Protein AF-A0A7X7FRV2-F1 (afdb_monomer_lite)

Radius of gyration: 14.76 Å; chains: 1; bounding box: 31×32×37 Å

Structure (mmCIF, N/CA/C/O backbone):
data_AF-A0A7X7FRV2-F1
#
_entry.id   AF-A0A7X7FRV2-F1
#
loop_
_atom_site.group_PDB
_atom_site.id
_atom_site.type_symbol
_atom_site.label_atom_id
_atom_site.label_alt_id
_atom_site.label_comp_id
_atom_site.label_asym_id
_atom_site.label_entity_id
_atom_site.label_seq_id
_atom_site.pdbx_PDB_ins_code
_atom_site.Cartn_x
_atom_site.Cartn_y
_atom_site.Cartn_z
_atom_site.occupancy
_atom_site.B_iso_or_equiv
_atom_site.auth_seq_id
_atom_site.auth_comp_id
_atom_site.auth_asym_id
_atom_site.auth_atom_id
_atom_site.pdbx_PDB_model_num
ATOM 1 N N . PHE A 1 1 ? 1.405 4.429 10.235 1.00 81.88 1 PHE A N 1
ATOM 2 C CA . PHE A 1 1 ? 2.095 4.349 8.928 1.00 81.88 1 PHE A CA 1
ATOM 3 C C . PHE A 1 1 ? 2.532 2.910 8.705 1.00 81.88 1 PHE A C 1
ATOM 5 O O . PHE A 1 1 ? 2.821 2.239 9.684 1.00 81.88 1 PHE A O 1
ATOM 12 N N . TYR A 1 2 ? 2.538 2.409 7.476 1.00 83.00 2 TYR A N 1
ATOM 13 C CA . TYR A 1 2 ? 2.841 1.007 7.180 1.00 83.00 2 TYR A CA 1
ATOM 14 C C . TYR A 1 2 ? 3.825 0.936 6.015 1.00 83.00 2 TYR A C 1
ATOM 16 O O . TYR A 1 2 ? 3.632 1.638 5.023 1.00 83.00 2 TYR A O 1
ATOM 24 N N . ILE A 1 3 ? 4.877 0.125 6.148 1.00 78.88 3 ILE A N 1
ATOM 25 C CA . ILE A 1 3 ? 5.808 -0.163 5.053 1.00 78.88 3 ILE A CA 1
ATOM 26 C C . ILE A 1 3 ? 5.412 -1.518 4.478 1.00 78.88 3 ILE A C 1
ATOM 28 O O . ILE A 1 3 ? 5.561 -2.542 5.138 1.00 78.88 3 ILE A O 1
ATOM 32 N N . MET A 1 4 ? 4.885 -1.499 3.257 1.00 81.75 4 MET A N 1
ATOM 33 C CA . MET A 1 4 ? 4.447 -2.699 2.549 1.00 81.75 4 MET A CA 1
ATOM 34 C C . MET A 1 4 ? 5.646 -3.427 1.950 1.00 81.75 4 MET A C 1
ATOM 36 O O . MET A 1 4 ? 6.383 -2.840 1.161 1.00 81.75 4 MET A O 1
ATOM 40 N N . THR A 1 5 ? 5.815 -4.696 2.312 1.00 78.31 5 THR A N 1
ATOM 41 C CA . THR A 1 5 ? 6.960 -5.526 1.908 1.00 78.31 5 THR A CA 1
ATOM 42 C C . THR A 1 5 ? 6.565 -6.640 0.940 1.00 78.31 5 THR A C 1
ATOM 44 O O . THR A 1 5 ? 7.162 -6.745 -0.123 1.00 78.31 5 THR A O 1
ATOM 47 N N . SER A 1 6 ? 5.530 -7.425 1.251 1.00 88.94 6 SER A N 1
ATOM 48 C CA . SER A 1 6 ? 5.001 -8.480 0.374 1.00 88.94 6 SER A CA 1
ATOM 49 C C . SER A 1 6 ? 3.475 -8.561 0.447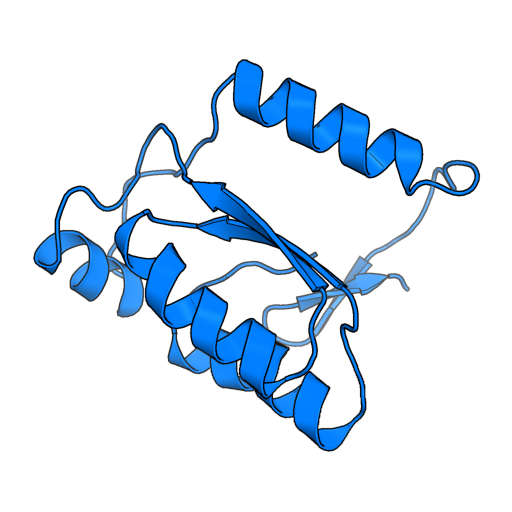 1.00 88.94 6 SER A C 1
ATOM 51 O O . SER A 1 6 ? 2.856 -8.069 1.393 1.00 88.94 6 SER A O 1
ATOM 53 N N . ALA A 1 7 ? 2.842 -9.226 -0.517 1.00 90.19 7 ALA A N 1
ATOM 54 C CA . ALA A 1 7 ? 1.412 -9.522 -0.507 1.00 90.19 7 ALA A CA 1
ATOM 55 C C . ALA A 1 7 ? 1.008 -10.355 0.718 1.00 90.19 7 ALA A C 1
ATOM 57 O O . ALA A 1 7 ? -0.076 -10.160 1.271 1.00 90.19 7 ALA A O 1
ATOM 58 N N . LYS A 1 8 ? 1.892 -11.251 1.178 1.00 91.81 8 LYS A N 1
ATOM 59 C CA . LYS A 1 8 ? 1.685 -12.019 2.411 1.00 91.81 8 LYS A CA 1
ATOM 60 C C . LYS A 1 8 ? 1.677 -11.105 3.634 1.00 91.81 8 LYS A C 1
ATOM 62 O O . LYS A 1 8 ? 0.797 -11.249 4.478 1.00 91.81 8 LYS A O 1
ATOM 67 N N . ASP A 1 9 ? 2.615 -10.166 3.712 1.00 91.00 9 ASP A N 1
ATOM 68 C CA . ASP A 1 9 ? 2.674 -9.214 4.823 1.00 91.00 9 ASP A CA 1
ATOM 69 C C . ASP A 1 9 ? 1.449 -8.302 4.810 1.00 91.00 9 ASP A C 1
ATOM 71 O O . ASP A 1 9 ? 0.801 -8.151 5.834 1.00 91.00 9 ASP A O 1
ATOM 75 N N . ILE A 1 10 ? 1.030 -7.803 3.644 1.00 92.25 10 ILE A N 1
ATOM 76 C CA . ILE A 1 10 ? -0.200 -7.008 3.506 1.00 92.25 10 ILE A CA 1
ATOM 77 C C . ILE A 1 10 ? -1.420 -7.782 4.026 1.00 92.25 10 ILE A C 1
ATOM 79 O O . ILE A 1 10 ? -2.242 -7.230 4.761 1.00 92.25 10 ILE A O 1
ATOM 83 N N . LEU A 1 11 ? -1.547 -9.065 3.673 1.00 93.12 11 LEU A N 1
ATOM 84 C CA . LEU A 1 11 ? -2.634 -9.906 4.171 1.00 93.12 11 LEU A CA 1
ATOM 85 C C . LEU A 1 11 ? -2.612 -10.004 5.701 1.00 93.12 11 LEU A C 1
ATOM 87 O O . LEU A 1 11 ? -3.660 -9.870 6.326 1.00 93.12 11 LEU A O 1
ATOM 91 N N . LEU A 1 12 ? -1.446 -10.246 6.298 1.00 92.00 12 LEU A N 1
ATOM 92 C CA . LEU A 1 12 ? -1.312 -10.483 7.738 1.00 92.00 12 LEU A CA 1
ATOM 93 C C . LEU A 1 12 ? -1.328 -9.200 8.577 1.00 92.00 12 LEU A C 1
ATOM 95 O O . LEU A 1 12 ? -1.792 -9.234 9.713 1.00 92.00 12 LEU A O 1
ATOM 99 N N . ASP A 1 13 ? -0.862 -8.087 8.019 1.00 91.56 13 ASP A N 1
ATOM 100 C CA . ASP A 1 13 ? -0.698 -6.810 8.712 1.00 91.56 13 ASP A CA 1
ATOM 101 C C . ASP A 1 13 ? -1.909 -5.886 8.518 1.00 91.56 13 ASP A C 1
ATOM 103 O O . ASP A 1 13 ? -2.224 -5.087 9.399 1.00 91.56 13 ASP A O 1
ATOM 107 N N . VAL A 1 14 ? -2.604 -5.974 7.378 1.00 92.44 14 VAL A N 1
ATOM 108 C CA . VAL A 1 14 ? -3.710 -5.064 7.031 1.00 92.44 14 VAL A CA 1
ATOM 109 C C . VAL A 1 14 ? -5.041 -5.800 6.993 1.00 92.44 14 VAL A C 1
ATOM 111 O O . VAL A 1 14 ? -5.927 -5.511 7.798 1.00 92.44 14 VAL A O 1
ATOM 114 N N . PHE A 1 15 ? -5.197 -6.767 6.086 1.00 94.75 15 PHE A N 1
ATOM 115 C CA . PHE A 1 15 ? -6.514 -7.350 5.816 1.00 94.75 15 PHE A CA 1
ATOM 116 C C . PHE A 1 15 ? -6.992 -8.287 6.928 1.00 94.75 15 PHE A C 1
ATOM 118 O O . PHE A 1 15 ? -8.132 -8.175 7.370 1.00 94.75 15 PHE A O 1
ATOM 125 N N . ALA A 1 16 ? -6.141 -9.188 7.426 1.00 94.44 16 ALA A N 1
ATOM 126 C CA . ALA A 1 16 ? -6.525 -10.116 8.486 1.00 94.44 16 ALA A CA 1
ATOM 127 C C . ALA A 1 16 ? -6.862 -9.398 9.809 1.00 94.44 16 ALA A C 1
ATOM 129 O O . ALA A 1 16 ? -7.894 -9.738 10.391 1.00 94.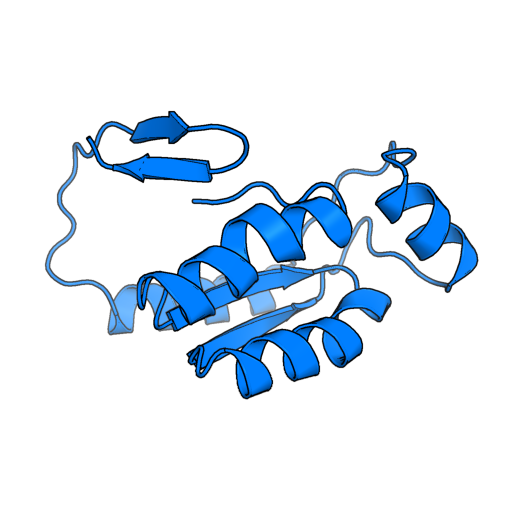44 16 ALA A O 1
ATOM 130 N N . PRO A 1 17 ? -6.094 -8.394 10.279 1.00 92.31 17 PRO A N 1
ATOM 131 C CA . PRO A 1 17 ? -6.480 -7.604 11.448 1.00 92.31 17 PRO A CA 1
ATOM 132 C C . PRO A 1 17 ? -7.759 -6.801 11.217 1.00 92.31 17 PRO A C 1
ATOM 134 O O . PRO A 1 17 ? -8.561 -6.652 12.135 1.00 92.31 17 PRO A O 1
ATOM 137 N N . SER A 1 18 ? -7.992 -6.318 9.995 1.00 94.44 18 SER A N 1
ATOM 138 C CA . SER A 1 18 ? -9.239 -5.629 9.668 1.00 94.44 18 SER A CA 1
ATOM 139 C C . SER A 1 18 ? -10.454 -6.546 9.770 1.00 94.44 18 SER A C 1
ATOM 141 O O . SER A 1 18 ? -11.403 -6.234 10.483 1.00 94.44 18 SER A O 1
ATOM 143 N N . LEU A 1 19 ? -10.370 -7.741 9.185 1.00 95.06 19 LEU A N 1
ATOM 144 C CA . LEU A 1 19 ? -11.431 -8.746 9.236 1.00 95.06 19 LEU A CA 1
ATOM 145 C C . LEU A 1 19 ? -11.688 -9.290 10.648 1.00 95.06 19 LEU A C 1
ATOM 147 O O . LEU A 1 19 ? -12.831 -9.560 11.003 1.00 95.06 19 LEU A O 1
ATOM 151 N N . LYS A 1 20 ? -10.632 -9.501 11.441 1.00 94.81 20 LYS A N 1
ATOM 152 C CA . LYS A 1 20 ? -10.740 -10.134 12.767 1.00 94.81 20 LYS A CA 1
ATOM 153 C C . LYS A 1 20 ? -11.066 -9.150 13.883 1.00 94.81 20 LYS A C 1
ATOM 155 O O . LYS A 1 20 ? -11.804 -9.495 14.798 1.00 94.81 20 LYS A O 1
ATOM 160 N N . GLU A 1 21 ? -10.470 -7.963 13.838 1.00 93.75 21 GLU A N 1
ATOM 161 C CA . GLU A 1 21 ? -10.474 -6.999 14.945 1.00 93.75 21 GLU A CA 1
ATOM 162 C C . GLU A 1 21 ? -11.198 -5.693 14.575 1.00 93.75 21 GLU A C 1
ATOM 164 O O . GLU A 1 21 ? -11.283 -4.790 15.404 1.00 93.75 21 GLU A O 1
ATOM 169 N N . GLY A 1 22 ? -11.683 -5.546 13.335 1.00 90.69 22 GLY A N 1
ATOM 170 C CA . GLY A 1 22 ? -12.264 -4.291 12.842 1.00 90.69 22 GLY A CA 1
ATOM 171 C C . GLY A 1 22 ? -11.240 -3.157 12.716 1.00 90.69 22 GLY A C 1
ATOM 172 O O . GLY A 1 22 ? -11.600 -1.979 12.694 1.00 90.69 22 GLY A O 1
ATOM 173 N N . ARG A 1 23 ? -9.941 -3.481 12.686 1.00 87.44 23 ARG A N 1
ATOM 174 C CA . ARG A 1 23 ? -8.866 -2.484 12.581 1.00 87.44 23 ARG A CA 1
ATOM 175 C C . ARG A 1 23 ? -8.751 -1.936 11.158 1.00 87.44 23 ARG A C 1
ATOM 177 O O . ARG A 1 23 ? -9.098 -2.592 10.189 1.00 87.44 23 ARG A O 1
ATOM 184 N N . PHE A 1 24 ? -8.220 -0.720 11.029 1.00 88.81 24 PHE A N 1
ATOM 185 C CA . PHE A 1 24 ? -7.967 -0.065 9.735 1.00 88.81 24 PHE A CA 1
ATOM 186 C C . PHE A 1 24 ? -9.206 0.095 8.836 1.00 88.81 24 PHE A C 1
ATOM 188 O O . PHE A 1 24 ? -9.209 -0.347 7.703 1.00 88.81 24 PHE A O 1
ATOM 195 N N . VAL A 1 25 ? -10.235 0.810 9.290 1.00 91.12 25 VAL A N 1
ATOM 196 C CA . VAL A 1 25 ? -11.467 1.064 8.500 1.00 91.12 25 VAL A CA 1
ATOM 197 C C . VAL A 1 25 ? -11.275 1.963 7.266 1.00 91.12 25 VAL A C 1
ATOM 199 O O . VAL A 1 25 ? -12.162 2.102 6.421 1.00 91.12 25 VAL A O 1
ATOM 202 N N . SER A 1 26 ? -10.132 2.640 7.174 1.00 92.56 26 SER A N 1
ATOM 203 C CA . SER A 1 26 ? -9.781 3.480 6.034 1.00 92.56 26 SER A CA 1
ATOM 204 C C . SER A 1 26 ? -8.273 3.624 5.897 1.00 92.56 26 SER A C 1
ATOM 206 O O . SER A 1 26 ? -7.565 3.648 6.907 1.00 92.56 26 SER A O 1
ATOM 208 N N . GLY A 1 27 ? -7.783 3.802 4.673 1.00 91.81 27 GLY A N 1
ATOM 209 C CA . GLY A 1 27 ? -6.359 4.003 4.428 1.00 91.81 27 GLY A CA 1
ATOM 210 C C . GLY A 1 27 ? -6.042 4.660 3.091 1.00 91.81 27 GLY A C 1
ATOM 211 O O . GLY A 1 27 ? -6.809 4.588 2.134 1.00 91.81 27 GLY A O 1
ATOM 212 N N . LEU A 1 28 ? -4.876 5.296 3.040 1.00 94.25 28 LEU A N 1
ATOM 213 C CA . LEU A 1 28 ? -4.263 5.808 1.820 1.00 94.25 28 LEU A CA 1
ATOM 214 C C . LEU A 1 28 ? -3.060 4.928 1.490 1.00 94.25 28 LEU A C 1
ATOM 216 O O . LEU A 1 28 ? -2.201 4.718 2.347 1.00 94.25 28 LEU A O 1
ATOM 220 N N . PHE A 1 29 ? -2.996 4.426 0.261 1.00 94.44 29 PHE A N 1
ATOM 221 C CA . PHE A 1 29 ? -2.014 3.428 -0.143 1.00 94.44 29 PHE A CA 1
ATOM 222 C C . PHE A 1 29 ? -1.290 3.856 -1.415 1.00 94.44 29 PHE A C 1
ATOM 224 O O . PHE A 1 29 ? -1.909 4.220 -2.414 1.00 94.44 29 PHE A O 1
ATOM 231 N N . LEU A 1 30 ? 0.036 3.773 -1.364 1.00 93.75 30 LEU A N 1
ATOM 232 C CA . LEU A 1 30 ? 0.939 3.994 -2.487 1.00 93.75 30 LEU A CA 1
ATOM 233 C C . LEU A 1 30 ? 1.493 2.643 -2.937 1.00 93.75 30 LEU A C 1
ATOM 235 O O . LEU A 1 30 ? 2.108 1.942 -2.136 1.00 93.75 30 LEU A O 1
ATOM 239 N N . LEU A 1 31 ? 1.231 2.248 -4.181 1.00 92.88 31 LEU A N 1
ATOM 240 C CA . LEU A 1 31 ? 1.431 0.871 -4.640 1.00 92.88 31 LEU A CA 1
ATOM 241 C C . LEU A 1 31 ? 2.056 0.804 -6.033 1.00 92.88 31 LEU A C 1
ATOM 243 O O . LEU A 1 31 ? 1.874 1.697 -6.859 1.00 92.88 31 LEU A O 1
ATOM 247 N N . CYS A 1 32 ? 2.721 -0.318 -6.329 1.00 92.44 32 CYS A N 1
ATOM 248 C CA . CYS A 1 32 ? 3.032 -0.663 -7.714 1.00 92.44 32 CYS A CA 1
ATOM 249 C C . CYS A 1 32 ? 1.735 -0.848 -8.524 1.00 92.44 32 CYS A C 1
ATOM 251 O O . CYS A 1 32 ? 0.755 -1.397 -8.008 1.00 92.44 32 CYS A O 1
ATOM 253 N N . ARG A 1 33 ? 1.732 -0.494 -9.816 1.00 91.50 33 ARG A N 1
ATOM 254 C CA . ARG A 1 33 ? 0.530 -0.578 -10.674 1.00 91.50 33 ARG A CA 1
ATOM 255 C C . ARG A 1 33 ? -0.094 -1.977 -10.717 1.00 91.50 33 ARG A C 1
ATOM 257 O O . ARG A 1 33 ? -1.315 -2.104 -10.730 1.00 91.50 33 ARG A O 1
ATOM 264 N N . TYR A 1 34 ? 0.735 -3.023 -10.692 1.00 91.94 34 TYR A N 1
ATOM 265 C CA . TYR A 1 34 ? 0.285 -4.421 -10.714 1.00 91.94 34 TYR A CA 1
ATOM 266 C C . TYR A 1 34 ? -0.348 -4.869 -9.391 1.00 91.94 34 TYR A C 1
ATOM 268 O O . TYR A 1 34 ? -1.156 -5.795 -9.392 1.00 91.94 34 TYR A O 1
ATOM 276 N N . SER A 1 35 ? -0.062 -4.180 -8.282 1.00 92.25 35 SER A N 1
ATOM 277 C CA . SER A 1 35 ? -0.701 -4.448 -6.992 1.00 92.25 35 SER A CA 1
ATOM 278 C C . SER A 1 35 ? -2.095 -3.834 -6.890 1.00 92.25 35 SER A C 1
ATOM 280 O O . SER A 1 35 ? -2.894 -4.330 -6.108 1.00 92.25 35 SER A O 1
ATOM 282 N N . LEU A 1 36 ? -2.422 -2.792 -7.669 1.00 92.62 36 LEU A N 1
ATOM 283 C CA . LEU A 1 36 ? -3.668 -2.031 -7.498 1.00 92.62 36 LEU A CA 1
ATOM 284 C C . LEU A 1 36 ? -4.917 -2.917 -7.545 1.00 92.62 36 LEU A C 1
ATOM 286 O O . LEU A 1 36 ? -5.723 -2.890 -6.620 1.00 92.62 36 LEU A O 1
ATOM 290 N N . ARG A 1 37 ? -5.079 -3.729 -8.596 1.00 92.75 37 ARG A N 1
ATOM 291 C CA . ARG A 1 37 ? -6.279 -4.568 -8.761 1.00 92.75 37 ARG A CA 1
ATOM 292 C C . ARG A 1 37 ? -6.411 -5.643 -7.672 1.00 92.75 37 ARG A C 1
ATOM 294 O O . ARG A 1 37 ? -7.473 -5.688 -7.056 1.00 92.75 37 ARG A O 1
ATOM 301 N N . PRO A 1 38 ? -5.384 -6.468 -7.385 1.00 92.12 38 PRO A N 1
ATOM 302 C CA . PRO A 1 38 ? -5.449 -7.405 -6.263 1.00 92.12 38 PRO A CA 1
ATOM 303 C C . PRO A 1 38 ? -5.725 -6.716 -4.923 1.00 92.12 38 PRO A C 1
ATOM 305 O O . PRO A 1 38 ? -6.501 -7.219 -4.115 1.00 92.12 38 PRO A O 1
ATOM 308 N N . PHE A 1 39 ? -5.137 -5.539 -4.700 1.00 95.44 39 PHE A N 1
ATOM 309 C CA . PHE A 1 39 ? -5.307 -4.795 -3.458 1.00 95.44 39 PHE A CA 1
ATOM 310 C C . PHE A 1 39 ? -6.744 -4.291 -3.274 1.00 95.44 39 PHE A C 1
ATOM 312 O O . PHE A 1 39 ? -7.272 -4.373 -2.170 1.00 95.44 39 PHE A O 1
ATOM 319 N N . ILE A 1 40 ? -7.412 -3.847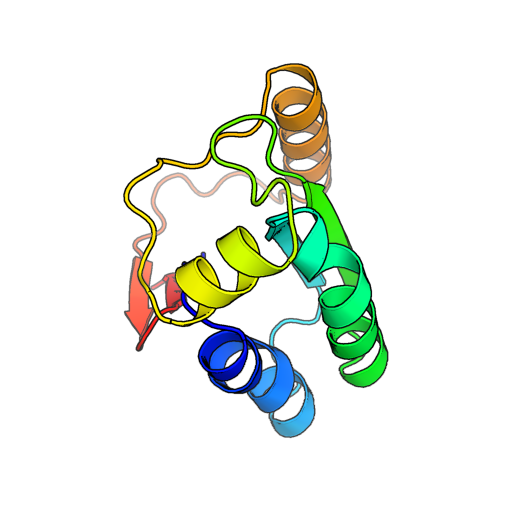 -4.350 1.00 95.88 40 ILE A N 1
ATOM 320 C CA . ILE A 1 40 ? -8.838 -3.468 -4.324 1.00 95.88 40 ILE A CA 1
ATOM 321 C C . ILE A 1 40 ? -9.710 -4.628 -3.835 1.00 95.88 40 ILE A C 1
ATOM 323 O O . ILE A 1 40 ? -10.617 -4.406 -3.039 1.00 95.88 40 ILE A O 1
ATOM 327 N N . VAL A 1 41 ? -9.434 -5.859 -4.275 1.00 95.81 41 VAL A N 1
ATOM 328 C CA . VAL A 1 41 ? -10.193 -7.038 -3.823 1.00 95.81 41 VAL A CA 1
ATOM 329 C C . VAL A 1 41 ? -10.049 -7.223 -2.315 1.00 95.81 41 VAL A C 1
ATOM 331 O O . VAL A 1 41 ? -11.049 -7.434 -1.634 1.00 95.81 41 VAL A O 1
ATOM 334 N N . GLY A 1 42 ? -8.827 -7.089 -1.793 1.00 95.19 42 GLY A N 1
ATOM 335 C CA . GLY A 1 42 ? -8.575 -7.138 -0.355 1.00 95.19 42 GLY A CA 1
ATOM 336 C C . GLY A 1 42 ? -9.349 -6.060 0.399 1.00 95.19 42 GLY A C 1
ATOM 337 O O . GLY A 1 42 ? -10.073 -6.390 1.330 1.00 95.19 42 GLY A O 1
ATOM 338 N N . LEU A 1 43 ? -9.281 -4.805 -0.064 1.00 96.62 43 LEU A N 1
ATOM 339 C CA . LEU A 1 43 ? -9.997 -3.679 0.545 1.00 96.62 43 LEU A CA 1
ATOM 340 C C . LEU A 1 43 ? -11.507 -3.910 0.623 1.00 96.62 43 LEU A C 1
ATOM 342 O O . LEU A 1 43 ? -12.095 -3.691 1.678 1.00 96.62 43 LEU A O 1
ATOM 346 N N . LEU A 1 44 ? -12.120 -4.359 -0.475 1.00 96.00 44 LEU A N 1
ATOM 347 C CA . LEU A 1 44 ? -13.555 -4.639 -0.532 1.00 96.00 44 LEU A CA 1
ATOM 348 C C . LEU A 1 44 ? -13.939 -5.794 0.395 1.00 96.00 44 LEU A C 1
ATOM 350 O O . LEU A 1 44 ? -14.935 -5.702 1.103 1.00 96.00 44 LEU A O 1
ATOM 354 N N . ALA A 1 45 ? -13.144 -6.867 0.409 1.00 95.94 45 ALA A N 1
ATOM 355 C CA . ALA A 1 45 ? -13.406 -8.023 1.258 1.00 95.94 45 ALA A CA 1
ATOM 356 C C . ALA A 1 45 ? -13.311 -7.683 2.752 1.00 95.94 45 ALA A C 1
ATOM 358 O O . ALA A 1 45 ? -14.044 -8.260 3.549 1.00 95.94 45 ALA A O 1
ATOM 359 N N . SER A 1 46 ? -12.427 -6.755 3.126 1.00 95.94 46 SER A N 1
ATOM 360 C CA . SER A 1 46 ? -12.231 -6.310 4.508 1.00 95.94 46 SER A CA 1
ATOM 361 C C . SER A 1 46 ? -12.995 -5.035 4.884 1.00 95.94 46 SER A C 1
ATOM 363 O O . SER A 1 46 ? -12.734 -4.486 5.946 1.00 95.94 46 SER A O 1
ATOM 365 N N . ASP A 1 47 ? -13.896 -4.540 4.029 1.00 95.50 47 ASP A N 1
ATOM 366 C CA . ASP A 1 47 ? -14.658 -3.295 4.241 1.00 95.50 47 ASP A CA 1
ATOM 367 C C . ASP A 1 47 ? -13.781 -2.066 4.583 1.00 95.50 47 ASP A C 1
ATOM 369 O O . ASP A 1 47 ? -14.113 -1.210 5.406 1.00 95.50 47 ASP A O 1
ATOM 373 N N . ILE A 1 48 ? -12.611 -1.963 3.944 1.00 96.25 48 ILE A N 1
ATOM 374 C CA . ILE A 1 48 ? -11.686 -0.841 4.133 1.00 96.25 48 ILE A CA 1
ATOM 375 C C . ILE A 1 48 ? -11.918 0.196 3.041 1.00 96.25 48 ILE A C 1
ATOM 377 O O . ILE A 1 48 ? -11.718 -0.059 1.851 1.00 96.25 48 ILE A O 1
ATOM 381 N N . ARG A 1 49 ? -12.220 1.433 3.445 1.00 95.00 49 ARG A N 1
ATOM 382 C CA . ARG A 1 49 ? -12.265 2.572 2.517 1.00 95.00 49 ARG A CA 1
ATOM 383 C C . ARG A 1 49 ? -10.850 2.990 2.118 1.00 95.00 49 ARG A C 1
ATOM 385 O O . ARG A 1 49 ? -10.109 3.544 2.928 1.00 95.00 49 ARG A O 1
ATOM 392 N N . GLY A 1 50 ? -10.469 2.715 0.875 1.00 93.62 50 GLY A N 1
ATOM 393 C CA . GLY A 1 50 ? -9.112 2.949 0.383 1.00 93.62 50 GLY A CA 1
ATOM 394 C C . GLY A 1 50 ? -9.006 4.062 -0.656 1.00 93.62 50 GLY A C 1
ATOM 395 O O . GLY A 1 50 ? -9.792 4.109 -1.600 1.00 93.62 50 GLY A O 1
ATOM 396 N N . TRP A 1 51 ? -7.966 4.887 -0.541 1.00 94.94 51 TRP A N 1
ATOM 397 C CA . TRP A 1 51 ? -7.477 5.734 -1.633 1.00 94.94 51 TRP A CA 1
ATOM 398 C C . TRP A 1 51 ? -6.165 5.174 -2.159 1.00 94.94 51 TRP A C 1
ATOM 400 O O . TRP A 1 51 ? -5.200 5.039 -1.406 1.00 94.94 51 TRP A O 1
ATOM 410 N N . LEU A 1 52 ? -6.143 4.825 -3.443 1.00 94.62 52 LEU A N 1
ATOM 411 C CA . LEU A 1 52 ? -5.015 4.152 -4.073 1.00 94.62 52 LEU A CA 1
ATOM 412 C C . LEU A 1 52 ? -4.300 5.090 -5.034 1.00 94.62 52 LEU A C 1
ATOM 414 O O . LEU A 1 52 ? -4.921 5.669 -5.923 1.00 94.62 52 LEU A O 1
ATOM 418 N N . PHE A 1 53 ? -2.985 5.175 -4.887 1.00 93.88 53 PHE A N 1
ATOM 419 C CA . PHE A 1 53 ? -2.117 5.972 -5.737 1.00 93.88 53 PHE A CA 1
ATOM 420 C C . PHE A 1 53 ? -1.001 5.082 -6.300 1.00 93.88 53 PHE A C 1
ATOM 422 O O . PHE A 1 53 ? -0.316 4.404 -5.527 1.00 93.88 53 PHE A O 1
ATOM 429 N N . PRO A 1 54 ? -0.803 5.035 -7.627 1.00 92.44 54 PRO A N 1
ATOM 430 C CA . PRO A 1 54 ? 0.337 4.334 -8.196 1.00 92.44 54 PRO A CA 1
ATOM 431 C C . PRO A 1 54 ? 1.637 5.090 -7.905 1.00 92.44 54 PRO A C 1
ATOM 433 O O . PRO A 1 54 ? 1.655 6.320 -7.813 1.00 92.44 54 PRO A O 1
ATOM 436 N N . PHE A 1 55 ? 2.745 4.361 -7.826 1.00 92.69 55 PHE A N 1
ATOM 437 C CA . PHE A 1 55 ? 4.060 4.979 -7.950 1.00 92.69 55 PHE A CA 1
ATOM 438 C C . PHE A 1 55 ? 4.298 5.478 -9.379 1.00 92.69 55 PHE A C 1
ATOM 440 O O . PHE A 1 55 ? 3.858 4.867 -10.351 1.00 92.69 55 PHE A O 1
ATOM 447 N N . GLU A 1 56 ? 5.036 6.579 -9.500 1.00 92.56 56 GLU A 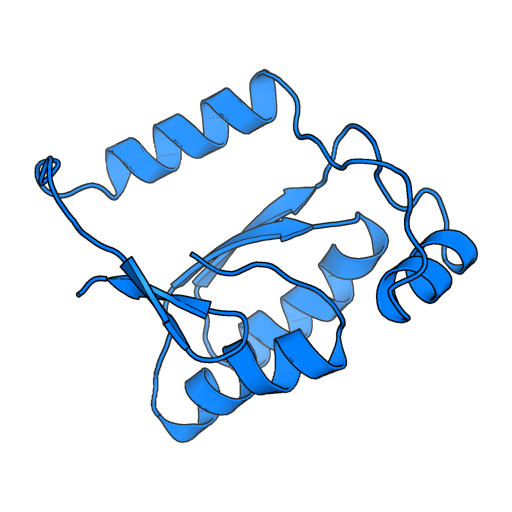N 1
ATOM 448 C CA . GLU A 1 56 ? 5.449 7.141 -10.790 1.00 92.56 56 GLU A CA 1
ATOM 449 C C . GLU A 1 56 ? 6.881 6.732 -11.148 1.00 92.56 56 GLU A C 1
ATOM 451 O O . GLU A 1 56 ? 7.178 6.443 -12.305 1.00 92.56 56 GLU A O 1
ATOM 456 N N . ARG A 1 57 ? 7.773 6.661 -10.150 1.00 93.38 57 ARG A N 1
ATOM 457 C CA . ARG A 1 57 ? 9.153 6.175 -10.293 1.00 93.38 57 ARG A CA 1
ATOM 458 C C . ARG A 1 57 ? 9.382 4.944 -9.432 1.00 93.38 57 ARG A C 1
ATOM 460 O O . ARG A 1 57 ? 8.780 4.819 -8.369 1.00 93.38 57 ARG A O 1
ATOM 467 N N . GLY A 1 58 ? 10.248 4.048 -9.905 1.00 91.12 58 GLY A N 1
ATOM 468 C CA . GLY A 1 58 ? 10.504 2.758 -9.256 1.00 91.12 58 GLY A CA 1
ATOM 469 C C . GLY A 1 58 ? 9.296 1.816 -9.280 1.00 91.12 58 GLY A C 1
ATOM 470 O O . GLY A 1 58 ? 9.282 0.821 -8.565 1.00 91.12 58 GLY A O 1
ATOM 471 N N . ASP A 1 59 ? 8.269 2.119 -10.074 1.00 92.06 59 ASP A N 1
ATOM 472 C CA . ASP A 1 59 ? 7.083 1.280 -10.219 1.00 92.06 59 ASP A CA 1
ATOM 473 C C . ASP A 1 59 ? 7.415 -0.051 -10.917 1.00 92.06 59 ASP A C 1
ATOM 475 O O . ASP A 1 59 ? 8.364 -0.163 -11.694 1.00 92.06 59 ASP A O 1
ATOM 479 N N . CYS A 1 60 ? 6.621 -1.076 -10.636 1.00 92.12 60 CYS A N 1
ATOM 480 C CA . CYS A 1 60 ? 6.744 -2.393 -11.234 1.00 92.12 60 CYS A CA 1
ATOM 481 C C . CYS A 1 60 ? 6.145 -2.338 -12.650 1.00 92.12 60 CYS A C 1
ATOM 483 O O . CYS A 1 60 ? 4.925 -2.366 -12.816 1.00 92.12 60 CYS A O 1
ATOM 485 N N . ALA A 1 61 ? 6.994 -2.199 -13.670 1.00 88.62 61 ALA A N 1
ATOM 486 C CA . ALA A 1 61 ? 6.563 -1.987 -15.055 1.00 88.62 61 ALA A CA 1
ATOM 487 C C . ALA A 1 61 ? 5.859 -3.210 -15.669 1.00 88.62 61 ALA A C 1
ATOM 489 O O . ALA A 1 61 ? 5.029 -3.063 -16.570 1.00 88.62 61 ALA A O 1
ATOM 490 N N . ASP A 1 62 ? 6.157 -4.406 -15.163 1.00 92.31 62 ASP A N 1
ATOM 491 C CA . ASP A 1 62 ? 5.594 -5.669 -15.625 1.00 92.31 62 ASP A CA 1
ATOM 492 C C . ASP A 1 62 ? 5.378 -6.673 -14.477 1.00 92.31 62 ASP A C 1
ATOM 494 O O . ASP A 1 62 ? 5.771 -6.463 -13.327 1.00 92.31 62 ASP A O 1
ATOM 498 N N . TYR A 1 63 ? 4.742 -7.803 -14.791 1.00 91.31 63 TYR A N 1
ATOM 499 C CA . TYR A 1 63 ? 4.481 -8.850 -13.803 1.00 91.31 63 TYR A CA 1
ATOM 500 C C . TYR A 1 63 ? 5.765 -9.476 -13.228 1.00 91.31 63 TYR A C 1
ATOM 502 O O . TYR A 1 63 ? 5.789 -9.875 -12.066 1.00 91.31 63 TYR A O 1
ATOM 510 N N . LYS A 1 64 ? 6.849 -9.555 -14.012 1.00 93.94 64 LYS A N 1
ATOM 511 C CA . LYS A 1 64 ? 8.113 -10.164 -13.565 1.00 93.94 64 LYS A CA 1
ATOM 512 C C . LYS A 1 64 ? 8.798 -9.298 -12.512 1.00 93.94 64 LYS A C 1
ATOM 514 O O . LYS A 1 64 ? 9.226 -9.812 -11.482 1.00 93.94 64 LYS A O 1
ATOM 519 N N . THR A 1 65 ? 8.872 -7.994 -12.755 1.00 93.06 65 THR A N 1
ATOM 520 C CA . THR A 1 65 ? 9.389 -7.001 -11.807 1.00 93.06 65 THR A CA 1
ATOM 521 C C . THR A 1 65 ? 8.518 -6.925 -10.558 1.00 93.06 65 THR A C 1
ATOM 523 O O . THR A 1 65 ? 9.050 -6.862 -9.454 1.00 93.06 65 THR A O 1
ATOM 526 N N . TRP A 1 66 ? 7.194 -7.029 -10.704 1.00 93.25 66 TRP A N 1
ATOM 527 C CA . TRP A 1 66 ? 6.278 -7.130 -9.567 1.00 93.25 66 TRP A CA 1
ATOM 528 C C . TRP A 1 66 ? 6.533 -8.379 -8.709 1.00 93.25 66 TRP A C 1
ATOM 530 O O . TRP A 1 66 ? 6.634 -8.271 -7.492 1.00 93.25 66 TRP A O 1
ATOM 540 N N . LEU A 1 67 ? 6.705 -9.552 -9.327 1.00 93.69 67 LEU A N 1
ATOM 541 C CA . LEU A 1 67 ? 6.939 -10.805 -8.602 1.00 93.69 67 LEU A CA 1
ATOM 542 C C . LEU A 1 67 ? 8.290 -10.823 -7.869 1.00 93.69 67 LEU A C 1
ATOM 544 O O . LEU A 1 67 ? 8.399 -11.420 -6.801 1.00 93.69 67 LEU A O 1
ATOM 548 N N . ARG A 1 68 ? 9.323 -10.187 -8.435 1.00 94.00 68 ARG A N 1
ATOM 549 C CA . ARG A 1 68 ? 10.609 -9.990 -7.746 1.00 94.00 68 ARG A CA 1
ATOM 550 C C . ARG A 1 68 ? 10.442 -9.083 -6.529 1.00 94.00 68 ARG A C 1
ATOM 552 O O . ARG A 1 68 ? 10.844 -9.468 -5.434 1.00 94.00 68 ARG A O 1
ATOM 559 N N . ALA A 1 69 ? 9.751 -7.955 -6.701 1.00 92.00 69 ALA A N 1
ATOM 560 C CA . ALA A 1 69 ? 9.472 -7.025 -5.614 1.00 92.00 69 ALA A CA 1
ATOM 561 C C . ALA A 1 69 ? 8.690 -7.679 -4.464 1.00 92.00 69 ALA A C 1
ATOM 563 O O . ALA A 1 69 ? 9.047 -7.484 -3.308 1.00 92.00 69 ALA A O 1
ATOM 564 N N . ASP A 1 70 ? 7.692 -8.515 -4.768 1.00 91.62 70 ASP A N 1
ATOM 565 C CA . ASP A 1 70 ? 6.922 -9.274 -3.768 1.00 91.62 70 ASP A CA 1
ATOM 566 C C . ASP A 1 70 ? 7.785 -10.244 -2.938 1.00 91.62 70 ASP A C 1
ATOM 568 O O . ASP A 1 70 ? 7.455 -10.578 -1.802 1.00 91.62 70 ASP A O 1
ATOM 572 N N . ARG A 1 71 ? 8.932 -10.668 -3.484 1.00 91.88 71 ARG A N 1
ATOM 573 C CA . ARG A 1 71 ? 9.930 -11.509 -2.804 1.00 91.88 71 ARG A CA 1
ATOM 574 C C . ARG A 1 71 ? 11.009 -10.701 -2.076 1.00 91.88 71 ARG A C 1
ATOM 576 O O . ARG A 1 71 ? 11.949 -11.297 -1.557 1.00 91.88 71 ARG A O 1
ATOM 583 N N . GLY A 1 72 ? 10.888 -9.374 -2.043 1.00 88.38 72 GLY A N 1
ATOM 584 C CA . GLY A 1 72 ? 11.869 -8.469 -1.441 1.00 88.38 72 GLY A CA 1
ATOM 585 C C . GLY A 1 72 ? 13.066 -8.139 -2.337 1.00 88.38 72 GLY A C 1
ATOM 586 O O . GLY A 1 72 ? 14.006 -7.506 -1.871 1.00 88.38 72 GLY A O 1
ATOM 587 N N . ASP A 1 73 ? 13.043 -8.545 -3.608 1.00 92.25 73 ASP A N 1
ATOM 588 C CA . ASP A 1 73 ? 14.083 -8.237 -4.594 1.00 92.25 73 ASP A CA 1
ATOM 589 C C . ASP A 1 73 ? 13.679 -6.986 -5.390 1.00 92.25 73 ASP A C 1
ATOM 591 O O . ASP A 1 73 ? 12.998 -7.066 -6.420 1.00 92.25 73 ASP A O 1
ATOM 595 N N . LYS A 1 74 ? 14.027 -5.817 -4.835 1.00 87.75 74 LYS A N 1
ATOM 596 C CA . LYS A 1 74 ? 13.749 -4.501 -5.415 1.00 87.75 74 LYS A CA 1
ATOM 597 C C . LYS A 1 74 ? 14.749 -3.452 -4.932 1.00 87.75 74 LYS A C 1
ATOM 599 O O . LYS A 1 74 ? 14.568 -2.857 -3.871 1.00 87.75 74 LYS A O 1
ATOM 604 N N . ASP A 1 75 ? 15.752 -3.181 -5.756 1.00 85.56 75 ASP A N 1
ATOM 605 C CA . ASP A 1 75 ? 16.748 -2.144 -5.471 1.00 85.56 75 ASP A CA 1
ATOM 606 C C . ASP A 1 75 ? 16.249 -0.740 -5.853 1.00 85.56 75 ASP A C 1
ATOM 608 O O . ASP A 1 75 ? 16.758 0.269 -5.360 1.00 85.56 75 ASP A O 1
ATOM 612 N N . GLU A 1 76 ? 15.237 -0.640 -6.725 1.00 88.62 76 GLU A N 1
ATOM 613 C CA . GLU A 1 76 ? 14.729 0.654 -7.167 1.00 88.62 76 GLU A CA 1
ATOM 614 C C . GLU A 1 76 ? 13.842 1.310 -6.107 1.00 88.62 76 GLU A C 1
ATOM 616 O O . GLU A 1 76 ? 12.770 0.811 -5.747 1.00 88.62 76 GLU A O 1
ATOM 621 N N . GLN A 1 77 ? 14.237 2.508 -5.682 1.00 90.06 77 GLN A N 1
ATOM 622 C CA . GLN A 1 77 ? 13.429 3.320 -4.785 1.00 90.06 77 GLN A CA 1
ATOM 623 C C . GLN A 1 77 ? 12.156 3.823 -5.481 1.00 90.06 77 GLN A C 1
ATOM 625 O O . GLN A 1 77 ? 12.193 4.421 -6.560 1.00 90.06 77 GLN A O 1
ATOM 630 N N . THR A 1 78 ? 11.013 3.615 -4.829 1.00 91.31 78 THR A N 1
ATOM 631 C CA . THR A 1 78 ? 9.708 4.066 -5.317 1.00 91.31 78 THR A CA 1
ATOM 632 C C . THR A 1 78 ? 9.433 5.518 -4.947 1.00 91.31 78 THR A C 1
ATOM 634 O O . THR A 1 78 ? 9.672 5.927 -3.809 1.00 91.31 78 THR A O 1
ATOM 637 N N . ALA A 1 79 ? 8.851 6.285 -5.867 1.00 92.50 79 ALA A N 1
ATOM 638 C CA . ALA A 1 79 ? 8.372 7.636 -5.595 1.00 92.50 79 ALA A CA 1
ATOM 639 C C . ALA A 1 79 ? 7.079 7.943 -6.358 1.00 92.50 79 ALA A C 1
ATOM 641 O O . ALA A 1 79 ? 6.861 7.464 -7.471 1.00 92.50 79 ALA A O 1
ATOM 642 N N . PHE A 1 80 ? 6.237 8.780 -5.763 1.00 92.00 80 PHE A N 1
ATOM 643 C CA . PHE A 1 80 ? 5.113 9.429 -6.435 1.00 92.00 80 PHE A CA 1
ATOM 644 C C . PHE A 1 80 ? 5.542 10.816 -6.932 1.00 92.00 80 PHE A C 1
ATOM 646 O O . PHE A 1 80 ? 6.515 11.383 -6.427 1.00 92.00 80 PHE A O 1
ATOM 653 N N . GLY A 1 81 ? 4.850 11.361 -7.926 1.00 92.25 81 GLY A N 1
ATOM 654 C CA . GLY A 1 81 ? 5.163 12.678 -8.471 1.00 92.25 81 GLY A CA 1
ATOM 655 C C . GLY A 1 81 ? 4.377 13.802 -7.830 1.00 92.25 81 GLY A C 1
ATOM 656 O O . GLY A 1 81 ? 3.599 13.630 -6.889 1.00 92.25 81 GLY A O 1
ATOM 657 N N . GLU A 1 82 ? 4.599 15.000 -8.359 1.00 94.06 82 GLU A N 1
ATOM 658 C CA . GLU A 1 82 ? 4.098 16.235 -7.768 1.00 94.06 82 GLU A CA 1
ATOM 659 C C . GLU A 1 82 ? 2.568 16.276 -7.712 1.00 94.06 82 GLU A C 1
ATOM 661 O O . GLU A 1 82 ? 2.000 16.649 -6.684 1.00 94.06 82 GLU A O 1
ATOM 666 N N . GLN A 1 83 ? 1.902 15.857 -8.791 1.00 92.56 83 GLN A N 1
ATOM 667 C CA . GLN A 1 83 ? 0.444 15.878 -8.873 1.00 92.56 83 GLN A CA 1
ATOM 668 C C . GLN A 1 83 ? -0.181 14.910 -7.868 1.00 92.56 83 GLN A C 1
ATOM 670 O O . GLN A 1 83 ? -1.056 15.303 -7.096 1.00 92.56 83 GLN A O 1
ATOM 675 N N . THR A 1 84 ? 0.336 13.682 -7.803 1.00 93.25 84 THR A N 1
ATOM 676 C CA . THR A 1 84 ? -0.048 12.696 -6.788 1.00 93.25 84 THR A CA 1
ATOM 677 C C . THR A 1 84 ? 0.169 13.253 -5.379 1.00 93.25 84 THR A C 1
ATOM 679 O O . THR A 1 84 ? -0.715 13.181 -4.528 1.00 93.25 84 THR A O 1
ATOM 682 N N . GLY A 1 85 ? 1.305 13.914 -5.139 1.00 94.38 85 GLY A N 1
ATOM 683 C CA . GLY A 1 85 ? 1.602 14.562 -3.862 1.00 94.38 85 GLY A CA 1
ATOM 684 C C . GLY A 1 85 ? 0.648 15.707 -3.503 1.00 94.38 85 GLY A C 1
ATOM 685 O O . GLY A 1 85 ? 0.346 15.904 -2.326 1.00 94.38 85 GLY A O 1
ATOM 686 N N . LYS A 1 86 ? 0.154 16.477 -4.481 1.00 94.44 86 LYS A N 1
ATOM 687 C CA . LYS A 1 86 ? -0.890 17.496 -4.260 1.00 94.44 86 LYS A CA 1
ATOM 688 C C . LYS A 1 86 ? -2.205 16.842 -3.835 1.00 94.44 86 LYS A C 1
ATOM 690 O O . LYS A 1 86 ? -2.770 17.257 -2.829 1.00 94.44 86 LYS A O 1
ATOM 695 N N . SER A 1 87 ? -2.636 15.789 -4.528 1.00 93.00 87 SER A N 1
ATOM 696 C CA . SER A 1 87 ? -3.864 15.058 -4.191 1.00 93.00 87 SER A CA 1
ATOM 697 C C . SER A 1 87 ? -3.801 14.401 -2.811 1.00 93.00 87 SER A C 1
ATOM 699 O O . SER A 1 87 ? -4.757 14.501 -2.047 1.00 93.00 87 SER A O 1
ATOM 701 N N . ILE A 1 88 ? -2.669 13.781 -2.457 1.00 93.12 88 ILE A N 1
ATOM 702 C CA . ILE A 1 88 ? -2.464 13.186 -1.128 1.00 93.12 88 ILE A CA 1
ATOM 703 C C . ILE A 1 88 ? -2.567 14.255 -0.038 1.00 93.12 88 ILE A C 1
ATOM 705 O O . ILE A 1 88 ? -3.265 14.042 0.947 1.00 93.12 88 ILE A O 1
ATOM 709 N N . ARG A 1 89 ? -1.909 15.409 -0.214 1.00 91.44 89 ARG A N 1
ATOM 710 C CA . ARG A 1 89 ? -1.975 16.511 0.759 1.00 91.44 89 ARG A CA 1
ATOM 711 C C . ARG A 1 89 ? -3.396 17.024 0.941 1.00 91.44 89 ARG A C 1
ATOM 713 O O . ARG A 1 89 ? -3.873 17.030 2.063 1.00 91.44 89 ARG A O 1
ATOM 720 N N . GLN A 1 90 ? -4.098 17.330 -0.149 1.00 90.94 90 GLN A N 1
ATOM 721 C CA . GLN A 1 90 ? -5.496 17.775 -0.094 1.00 90.94 90 GLN A CA 1
ATOM 722 C C . GLN A 1 90 ? -6.397 16.786 0.656 1.00 90.94 90 GLN A C 1
ATOM 724 O O . GLN A 1 90 ? -7.250 17.187 1.444 1.00 90.94 90 GLN A O 1
ATOM 729 N N . LEU A 1 91 ? -6.196 15.487 0.425 1.00 89.69 91 LEU A N 1
ATOM 730 C CA . LEU A 1 91 ? -6.947 14.439 1.103 1.00 89.69 91 LEU A CA 1
ATOM 731 C C . LEU A 1 91 ? -6.640 14.391 2.600 1.00 89.69 91 LEU A C 1
ATOM 733 O O . LEU A 1 91 ? -7.560 14.322 3.414 1.00 89.69 91 LEU A O 1
ATOM 737 N N . LEU A 1 92 ? -5.358 14.435 2.964 1.00 87.62 92 LEU A N 1
ATOM 738 C CA . LEU A 1 92 ? -4.928 14.432 4.360 1.00 87.62 92 LEU A CA 1
ATOM 739 C C . LEU A 1 92 ? -5.385 15.693 5.097 1.00 87.62 92 LEU A C 1
ATOM 741 O O . LEU A 1 92 ? -5.856 15.573 6.222 1.00 87.62 92 LEU A O 1
ATOM 745 N N . ASP A 1 93 ? -5.324 16.862 4.460 1.00 87.06 93 ASP A N 1
ATOM 746 C CA . ASP A 1 93 ? -5.787 18.133 5.023 1.00 87.06 93 ASP A CA 1
ATOM 747 C C . ASP A 1 93 ? -7.297 18.098 5.300 1.00 87.06 93 ASP A C 1
ATOM 749 O O . ASP A 1 93 ? -7.743 18.533 6.358 1.00 87.06 93 ASP A O 1
ATOM 753 N N . GLY A 1 94 ? -8.089 17.511 4.394 1.00 83.50 94 GLY A N 1
ATOM 754 C CA . GLY A 1 94 ? -9.528 17.317 4.599 1.00 83.50 94 GLY A CA 1
ATOM 755 C C . GLY A 1 94 ? -9.872 16.291 5.688 1.00 83.50 94 GLY A C 1
ATOM 756 O O . GLY A 1 94 ? -10.948 16.360 6.281 1.00 83.50 94 GLY A O 1
ATOM 757 N N . ALA A 1 95 ? -8.972 15.343 5.961 1.00 79.75 95 ALA A N 1
ATOM 758 C CA . ALA A 1 95 ? -9.144 14.318 6.992 1.00 79.75 95 ALA A CA 1
ATOM 759 C C . ALA A 1 95 ? -8.562 14.719 8.360 1.00 79.75 95 ALA A C 1
ATOM 761 O O . ALA A 1 95 ? -8.918 14.123 9.383 1.00 79.75 95 ALA A O 1
ATOM 762 N N . ALA A 1 96 ? -7.657 15.697 8.400 1.00 72.62 96 ALA A N 1
ATOM 763 C CA . ALA A 1 96 ? -6.973 16.110 9.611 1.00 72.62 96 ALA A CA 1
ATOM 764 C C . ALA A 1 96 ? -7.935 16.832 10.567 1.00 72.62 96 ALA A C 1
ATOM 766 O O . ALA A 1 96 ? -8.469 17.898 10.274 1.00 72.62 96 ALA A O 1
ATOM 767 N N . LYS A 1 97 ? -8.100 16.279 11.772 1.00 65.56 97 LYS A N 1
ATOM 768 C CA . LYS A 1 97 ? -8.407 17.098 12.953 1.00 65.56 97 LYS A CA 1
ATOM 769 C C . LYS A 1 97 ? -7.084 17.698 13.428 1.00 65.56 97 LYS A C 1
ATOM 771 O O . LYS A 1 97 ? -6.066 17.025 13.291 1.00 65.56 97 LYS A O 1
ATOM 776 N N . THR A 1 98 ? -7.120 18.944 13.905 1.00 59.53 98 THR A N 1
ATOM 777 C CA . THR A 1 98 ? -5.990 19.821 14.278 1.00 59.53 98 THR A CA 1
ATOM 778 C C . THR A 1 98 ? -4.650 19.086 14.453 1.00 59.53 98 THR A C 1
ATOM 780 O O . THR A 1 98 ? -4.577 18.182 15.287 1.00 59.53 98 THR A O 1
ATOM 783 N N . PRO A 1 99 ? -3.597 19.439 13.692 1.00 60.31 99 PRO A N 1
ATOM 784 C CA . PRO A 1 99 ? -2.344 18.694 13.698 1.00 60.31 99 PRO A CA 1
ATOM 785 C C . PRO A 1 99 ? -1.724 18.692 15.096 1.00 60.31 99 PRO A C 1
ATOM 787 O O . PRO A 1 99 ? -1.366 19.736 15.635 1.00 60.31 99 PRO A O 1
ATOM 790 N N . ASP A 1 100 ? -1.600 17.501 15.670 1.00 61.50 100 ASP A N 1
ATOM 791 C CA . ASP A 1 100 ? -0.938 17.291 16.951 1.00 61.50 100 ASP A CA 1
ATOM 792 C C . ASP A 1 100 ? 0.561 17.101 16.683 1.00 61.50 100 ASP A C 1
ATOM 794 O O . ASP A 1 100 ? 0.982 16.102 16.089 1.00 61.50 100 ASP A O 1
ATOM 798 N N . SER A 1 101 ? 1.365 18.112 17.016 1.00 64.00 101 SER A N 1
ATOM 799 C CA . SER A 1 101 ? 2.713 18.303 16.461 1.00 64.00 101 SER A CA 1
ATOM 800 C C . SER A 1 101 ? 3.782 17.344 16.998 1.00 64.00 101 SER A C 1
ATOM 802 O O . SER A 1 101 ? 4.930 17.420 16.564 1.00 64.00 101 SER A O 1
ATOM 804 N N . HIS A 1 102 ? 3.439 16.415 17.899 1.00 66.12 102 HIS A N 1
ATOM 805 C CA . HIS A 1 102 ? 4.418 15.555 18.576 1.00 66.12 102 HIS A CA 1
ATOM 806 C C . HIS A 1 102 ? 3.964 14.103 18.788 1.00 66.12 102 HIS A C 1
ATOM 808 O O . HIS A 1 102 ? 4.246 13.507 19.828 1.00 66.12 102 HIS A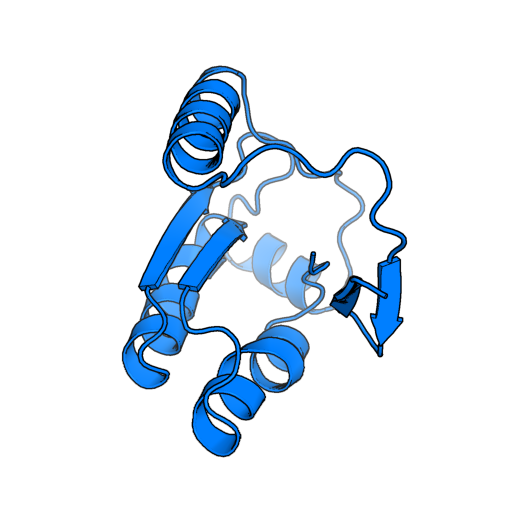 O 1
ATOM 814 N N . LYS A 1 103 ? 3.302 13.479 17.806 1.00 72.38 103 LYS A N 1
ATOM 815 C CA . LYS A 1 103 ? 3.038 12.034 17.894 1.00 72.38 103 LYS A CA 1
ATOM 816 C C . LYS A 1 1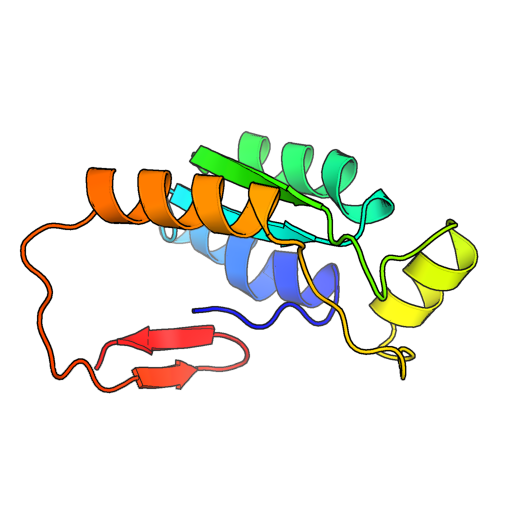03 ? 4.312 11.225 17.665 1.00 72.38 103 LYS A C 1
ATOM 818 O O . LYS A 1 103 ? 4.875 11.217 16.571 1.00 72.38 103 LYS A O 1
ATOM 823 N N . ARG A 1 104 ? 4.754 10.525 18.710 1.00 84.19 104 ARG A N 1
ATOM 824 C CA . ARG A 1 104 ? 5.763 9.468 18.608 1.00 84.19 104 ARG A CA 1
ATOM 825 C C . ARG A 1 104 ? 5.126 8.235 17.980 1.00 84.19 104 ARG A C 1
ATOM 827 O O . ARG A 1 104 ? 3.923 8.020 18.102 1.00 84.19 104 ARG A O 1
ATOM 834 N N . PHE A 1 105 ? 5.932 7.437 17.292 1.00 86.88 105 PHE A N 1
ATOM 835 C CA . PHE A 1 105 ? 5.476 6.195 16.683 1.00 86.88 105 PHE A CA 1
ATOM 836 C C . PHE A 1 105 ? 6.329 5.030 17.169 1.00 86.88 105 PHE A C 1
ATOM 838 O O . PHE A 1 105 ? 7.558 5.107 17.160 1.00 86.88 105 PHE A O 1
ATOM 845 N N . LYS A 1 106 ? 5.675 3.925 17.520 1.00 90.56 106 LYS A N 1
ATOM 846 C CA . LYS A 1 106 ? 6.309 2.657 17.867 1.00 90.56 106 LYS A CA 1
ATOM 847 C C . LYS A 1 106 ? 6.096 1.640 16.753 1.00 90.56 106 LYS A C 1
ATOM 849 O O . LYS A 1 106 ? 4.984 1.468 16.249 1.00 90.56 106 LYS A O 1
ATOM 854 N N . ARG A 1 107 ? 7.164 0.928 16.388 1.00 87.69 107 ARG A N 1
ATOM 855 C CA . ARG A 1 107 ? 7.098 -0.171 15.420 1.00 87.69 107 ARG A CA 1
ATOM 856 C C . ARG A 1 107 ? 6.523 -1.432 16.070 1.00 87.69 107 ARG A C 1
ATOM 858 O O . ARG A 1 107 ? 7.004 -1.873 17.111 1.00 87.69 107 ARG A O 1
ATOM 865 N N . GLN A 1 108 ? 5.513 -2.011 15.433 1.00 85.44 108 GLN A N 1
ATOM 866 C CA . GLN A 1 108 ? 4.902 -3.302 15.740 1.00 85.44 108 GLN A CA 1
ATOM 867 C C . GLN A 1 108 ? 4.907 -4.127 14.445 1.00 85.44 108 GLN A C 1
ATOM 869 O O . GLN A 1 108 ? 4.100 -3.891 13.548 1.00 85.44 108 GLN A O 1
ATOM 874 N N . GLY A 1 109 ? 5.878 -5.034 14.301 1.00 84.25 109 GLY A N 1
ATOM 875 C CA . GLY A 1 109 ? 6.112 -5.730 13.030 1.00 84.25 109 GLY A CA 1
ATOM 876 C C . GLY A 1 109 ? 6.482 -4.747 11.914 1.00 84.25 109 GLY A C 1
ATOM 877 O O . GLY A 1 109 ? 7.456 -4.001 12.034 1.00 84.25 109 GLY A O 1
ATOM 878 N N . ASN A 1 110 ? 5.695 -4.712 10.842 1.00 85.75 110 ASN A N 1
ATOM 879 C CA . ASN A 1 110 ? 5.874 -3.792 9.711 1.00 85.75 110 ASN A CA 1
ATOM 880 C C . ASN A 1 110 ? 5.075 -2.478 9.850 1.00 85.75 110 ASN A C 1
ATOM 882 O O . ASN A 1 110 ? 5.181 -1.583 9.008 1.00 85.75 110 ASN A O 1
ATOM 886 N N . ILE A 1 111 ? 4.290 -2.332 10.923 1.00 87.19 111 ILE A N 1
ATOM 887 C CA . ILE A 1 111 ? 3.407 -1.187 11.157 1.00 87.19 111 ILE A CA 1
ATOM 888 C C . ILE A 1 111 ? 4.038 -0.232 12.175 1.00 87.19 111 ILE A C 1
ATOM 890 O O . ILE A 1 111 ? 4.538 -0.640 13.219 1.00 87.19 111 ILE A O 1
ATOM 894 N N . LEU A 1 112 ? 3.985 1.067 11.890 1.00 88.62 112 LEU A N 1
ATOM 895 C CA . LEU A 1 112 ? 4.267 2.148 12.830 1.00 88.62 112 LEU A CA 1
ATOM 896 C C . LEU A 1 112 ? 2.947 2.669 13.409 1.00 88.62 112 LEU A C 1
ATOM 898 O O . LEU A 1 112 ? 2.168 3.332 12.709 1.00 88.62 112 LEU A O 1
ATOM 902 N N . CYS A 1 113 ? 2.712 2.379 14.684 1.00 86.38 113 CYS A N 1
ATOM 903 C CA . CYS A 1 113 ? 1.548 2.824 15.446 1.00 86.38 113 CYS A CA 1
ATOM 904 C C . CYS A 1 113 ? 1.892 4.107 16.215 1.00 86.38 113 CYS A C 1
ATOM 906 O O . CYS A 1 113 ? 3.008 4.185 16.727 1.00 86.38 113 CYS A O 1
ATOM 908 N N . PRO A 1 114 ? 0.986 5.095 16.318 1.00 84.12 114 PRO A N 1
ATOM 909 C CA . PRO A 1 114 ? 1.155 6.184 17.278 1.00 84.12 114 PRO A CA 1
ATOM 910 C C . PRO A 1 114 ? 1.318 5.616 18.695 1.00 84.12 114 PRO A C 1
ATOM 912 O O . PRO A 1 114 ? 0.650 4.631 19.023 1.00 84.12 114 PRO A O 1
ATOM 915 N N . GLU A 1 115 ? 2.216 6.200 19.489 1.00 77.50 115 GLU A N 1
ATOM 916 C CA . GLU A 1 115 ? 2.265 5.982 20.944 1.00 77.50 115 GLU A CA 1
ATOM 917 C C . GLU A 1 115 ? 1.077 6.650 21.647 1.00 77.50 115 GLU A C 1
ATOM 919 O O . GLU A 1 115 ? 0.639 7.731 21.183 1.00 77.50 115 GLU A O 1
#

pLDDT: mean 89.21, std 7.77, range [59.53, 96.62]

Secondary structure (DSSP, 8-state):
-B----HHHHIIIIIHHHHHH---SEEEEEE-HHHHHHHHHHHHHTT-EEEEEE-SBS---SHHHHHHHHTT---SPPB--HHHHHHHHHHHHHH-SS--TT--EEEETTEEEE-

Sequence (115 aa):
FYIMTSAKDILLDVFAPSLKEGRFVSGLFLLCRYSLRPFIVGLLASDIRGWLFPFERGDCADYKTWLRADRGDKDEQTAFGEQTGKSIRQLLDGAAKTPDSHKRFKRQGNILCPE

Foldseek 3Di:
DFDDQAPVCCCVVPQVCLQPVVPQQEDEDEAAPVVVVVVVVSCVVSNHHYDYDYWPWQHQPDPVSVVCSNVVNGPTDTHHDDVVVVVVVVVCVVVDDPDPPDFDWDDDPRDTHTD